Protein AF-A0A660NY80-F1 (afdb_monomer_lite)

Foldseek 3Di:
DVVVVQKDADDPQNLPADEADDPVPDDPAAPVRTWHFPDWDADPVGKIKTWIWGWDQDPPRDIKIWTKIWIDHPNGTDHMYTQFIADDDQWTKTWDWDDDPFKIKIKIKTWGQFDADPVRDTPGGDPDIDIDIDMWMFTQDPRYTHTDDDPD

pLDDT: mean 89.2, std 11.29, range [37.94, 98.38]

Structure (mmCIF, N/CA/C/O backbone):
data_AF-A0A660NY80-F1
#
_entry.id   AF-A0A660NY80-F1
#
loop_
_atom_site.group_PDB
_atom_site.id
_atom_site.type_symbol
_atom_site.label_atom_id
_atom_site.label_alt_id
_atom_site.label_comp_id
_atom_site.label_asym_id
_atom_site.label_entity_id
_atom_site.label_seq_id
_atom_site.pdbx_PDB_ins_code
_atom_site.Cartn_x
_atom_site.Cartn_y
_atom_site.Cartn_z
_atom_site.occupancy
_atom_site.B_iso_or_equiv
_atom_site.auth_seq_id
_atom_site.auth_comp_id
_atom_site.auth_asym_id
_atom_site.auth_atom_id
_atom_site.pdbx_PDB_model_num
ATOM 1 N N . PRO A 1 1 ? -16.414 11.887 -14.543 1.00 55.12 1 PRO A N 1
ATOM 2 C CA . PRO A 1 1 ? -17.585 12.768 -14.276 1.00 55.12 1 PRO A CA 1
ATOM 3 C C . PRO A 1 1 ? -18.590 12.209 -13.243 1.00 55.12 1 PRO A C 1
ATOM 5 O O . PRO A 1 1 ? -19.104 12.996 -12.458 1.00 55.12 1 PRO A O 1
ATOM 8 N N . GLU A 1 2 ? -18.817 10.887 -13.160 1.00 47.09 2 GLU A N 1
ATOM 9 C CA . GLU A 1 2 ? -19.601 10.275 -12.058 1.00 47.09 2 GLU A CA 1
ATOM 10 C C . GLU A 1 2 ? -18.753 9.728 -1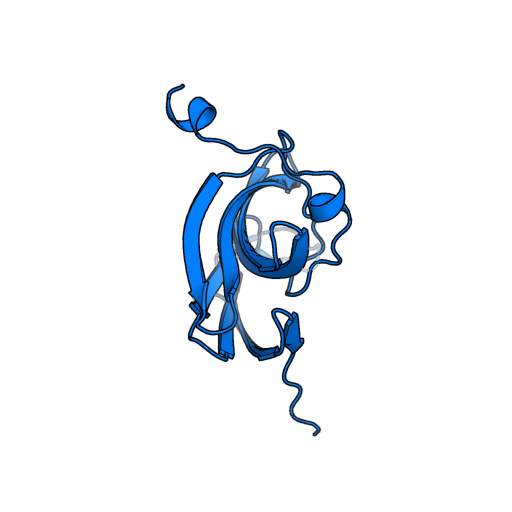0.899 1.00 47.09 2 GLU A C 1
ATOM 12 O O . GLU A 1 2 ? -19.128 9.885 -9.740 1.00 47.09 2 GLU A O 1
ATOM 17 N N . LEU A 1 3 ? -17.574 9.161 -11.182 1.00 51.28 3 LEU A N 1
ATOM 18 C CA . LEU A 1 3 ? -16.678 8.626 -10.146 1.00 51.28 3 LEU A CA 1
ATOM 19 C C . LEU A 1 3 ? -16.189 9.718 -9.176 1.00 51.28 3 LEU A C 1
ATOM 21 O O . LEU A 1 3 ? -16.231 9.509 -7.969 1.00 51.28 3 LEU A O 1
ATOM 25 N N . ARG A 1 4 ? -15.883 10.932 -9.662 1.00 52.28 4 ARG A N 1
ATOM 26 C CA . ARG A 1 4 ? -15.502 12.082 -8.812 1.00 52.28 4 ARG A CA 1
ATOM 27 C C . ARG A 1 4 ? -16.521 12.419 -7.711 1.00 52.28 4 ARG A C 1
ATOM 29 O O . ARG A 1 4 ? -16.142 13.029 -6.725 1.00 52.28 4 ARG A O 1
ATOM 36 N N . LYS A 1 5 ? -17.796 12.027 -7.842 1.00 57.44 5 LYS A N 1
ATOM 37 C CA . LYS A 1 5 ? -18.818 12.246 -6.798 1.00 57.44 5 LYS A CA 1
ATOM 38 C C . LYS A 1 5 ? -18.740 11.236 -5.642 1.00 57.44 5 LYS A C 1
ATOM 40 O O . LYS A 1 5 ? -19.465 11.384 -4.667 1.00 57.44 5 LYS A O 1
ATOM 45 N N . ARG A 1 6 ? -17.906 10.197 -5.759 1.00 76.75 6 ARG A N 1
ATOM 46 C CA . ARG A 1 6 ? -17.720 9.127 -4.762 1.00 76.75 6 ARG A CA 1
ATOM 47 C C . ARG A 1 6 ? -16.351 9.173 -4.079 1.00 76.75 6 ARG A C 1
ATOM 49 O O . ARG A 1 6 ? -16.025 8.256 -3.326 1.00 76.75 6 ARG A O 1
ATOM 56 N N . THR A 1 7 ? -15.548 10.198 -4.353 1.00 87.81 7 THR A N 1
ATOM 57 C CA . THR A 1 7 ? -14.254 10.367 -3.697 1.00 87.81 7 THR A CA 1
ATOM 58 C C . THR A 1 7 ? -14.427 10.950 -2.301 1.00 87.81 7 THR A C 1
ATOM 60 O O . THR A 1 7 ? -15.360 11.700 -2.018 1.00 87.81 7 THR A O 1
ATOM 63 N N . VAL A 1 8 ? -13.514 10.587 -1.409 1.00 93.81 8 VAL A N 1
ATOM 64 C CA . VAL A 1 8 ? -13.459 11.068 -0.031 1.00 93.81 8 VAL A CA 1
ATOM 65 C C . VAL A 1 8 ? -12.173 11.877 0.125 1.00 93.81 8 VAL A C 1
ATOM 67 O O . VAL A 1 8 ? -11.113 11.388 -0.270 1.00 93.81 8 VAL A O 1
ATOM 70 N N . PRO A 1 9 ? -12.219 13.103 0.672 1.00 95.38 9 PRO A N 1
ATOM 71 C CA . PRO A 1 9 ? -11.003 13.858 0.934 1.00 95.38 9 PRO A CA 1
ATOM 72 C C . PRO A 1 9 ? -10.191 13.183 2.042 1.00 95.38 9 PRO A C 1
ATOM 74 O O . PRO A 1 9 ? -10.741 12.780 3.069 1.00 95.38 9 PRO A O 1
ATOM 77 N N . PHE A 1 10 ? -8.869 13.124 1.882 1.00 96.31 10 PHE A N 1
ATOM 78 C CA . PHE A 1 10 ? -7.989 12.738 2.983 1.00 96.31 10 PHE A CA 1
ATOM 79 C C . PHE A 1 10 ? -8.095 13.757 4.118 1.00 96.31 10 PHE A C 1
ATOM 81 O O . PHE A 1 10 ? -7.789 14.938 3.922 1.00 96.31 10 PHE A O 1
ATOM 88 N N . SER A 1 11 ? -8.456 13.292 5.311 1.00 95.81 11 SER A N 1
ATOM 89 C CA . SER A 1 11 ? -8.404 14.088 6.537 1.00 95.81 11 SER A CA 1
ATOM 90 C C . SER A 1 11 ? -6.960 14.423 6.925 1.00 95.81 11 SER A C 1
ATOM 92 O O . SER A 1 11 ? -6.021 13.716 6.555 1.00 95.81 11 SER A O 1
ATOM 94 N N . LEU A 1 12 ? -6.768 15.470 7.735 1.00 94.69 12 LEU A N 1
ATOM 95 C CA . LEU A 1 12 ? -5.437 15.839 8.238 1.00 94.69 12 LEU A CA 1
ATOM 96 C C . LEU A 1 12 ? -4.755 14.673 8.968 1.00 94.69 12 LEU A C 1
ATOM 98 O O . LEU A 1 12 ? -3.579 14.419 8.743 1.00 94.69 12 LEU A O 1
ATOM 102 N N . LYS A 1 13 ? -5.508 13.914 9.776 1.00 96.06 13 LYS A N 1
ATOM 103 C CA . LYS A 1 13 ? -4.973 12.758 10.510 1.00 96.06 13 LYS A CA 1
ATOM 104 C C . LYS A 1 13 ? -4.510 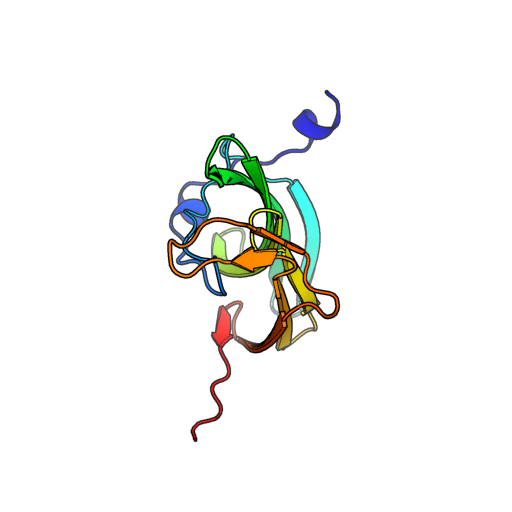11.640 9.579 1.00 96.06 13 LYS A C 1
ATOM 106 O O . LYS A 1 13 ? -3.467 11.058 9.836 1.00 96.06 13 LYS A O 1
ATOM 111 N N . GLU A 1 14 ? -5.250 11.357 8.505 1.00 96.56 14 GLU A N 1
ATOM 112 C CA . GLU A 1 14 ? -4.835 10.354 7.514 1.00 96.56 14 GLU A CA 1
ATOM 113 C C . GLU A 1 14 ? -3.566 10.786 6.773 1.00 96.56 14 GLU A C 1
ATOM 115 O O . GLU A 1 14 ? -2.677 9.964 6.580 1.00 96.56 14 GLU A O 1
ATOM 120 N N . ARG A 1 15 ? -3.439 12.075 6.420 1.00 93.25 15 ARG A N 1
ATOM 121 C CA . ARG A 1 15 ? -2.229 12.615 5.767 1.00 93.25 15 ARG A CA 1
ATOM 122 C C . ARG A 1 15 ? -0.998 12.594 6.673 1.00 93.25 15 ARG A C 1
ATOM 124 O O . ARG A 1 15 ? 0.119 12.579 6.172 1.00 93.25 15 ARG A O 1
ATOM 131 N N . SER A 1 16 ? -1.198 12.632 7.989 1.00 92.62 16 SER A N 1
ATOM 132 C CA . SER A 1 16 ? -0.121 12.590 8.982 1.00 92.62 16 SER A CA 1
ATOM 133 C C . SER A 1 16 ? 0.280 11.172 9.400 1.00 92.62 16 SER A C 1
ATOM 135 O O . SER A 1 16 ? 1.228 11.032 10.174 1.00 92.62 16 SER A O 1
ATOM 137 N N . LEU A 1 17 ? -0.415 10.124 8.939 1.00 93.19 17 LEU A N 1
ATOM 138 C CA . LEU A 1 17 ? -0.023 8.752 9.257 1.00 93.19 17 LEU A CA 1
ATOM 139 C C . LEU A 1 17 ? 1.302 8.393 8.565 1.00 93.19 17 LEU A C 1
ATOM 141 O O . LEU A 1 17 ? 1.444 8.627 7.363 1.00 93.19 17 LEU A O 1
ATOM 145 N N . PRO A 1 18 ? 2.259 7.771 9.278 1.00 92.56 18 PRO A N 1
ATOM 146 C CA . PRO A 1 18 ? 3.444 7.223 8.639 1.00 92.56 18 PRO A CA 1
ATOM 147 C C . PRO A 1 18 ? 3.036 6.049 7.745 1.00 92.56 18 PRO A C 1
ATOM 149 O O . PRO A 1 18 ? 2.474 5.060 8.218 1.00 92.56 18 PRO A O 1
ATOM 152 N N . LEU A 1 19 ? 3.330 6.154 6.451 1.00 94.06 19 LEU A N 1
ATOM 153 C CA . LEU A 1 19 ? 3.023 5.097 5.496 1.00 94.06 19 LEU A CA 1
ATOM 154 C C . LEU A 1 19 ? 4.033 3.959 5.591 1.00 94.06 19 LEU A C 1
ATOM 156 O O . LEU A 1 19 ? 5.246 4.166 5.560 1.00 94.06 19 LEU A O 1
ATOM 160 N N . LYS A 1 20 ? 3.512 2.737 5.685 1.00 95.88 20 LYS A N 1
ATOM 161 C CA . LYS A 1 20 ? 4.291 1.499 5.629 1.00 95.88 20 LYS A CA 1
ATOM 162 C C . LYS A 1 20 ? 4.189 0.874 4.245 1.00 95.88 20 LYS A C 1
ATOM 164 O O . LYS A 1 20 ? 3.255 1.143 3.496 1.00 95.88 20 LYS A O 1
ATOM 169 N N . GLY A 1 21 ? 5.104 -0.045 3.954 1.00 92.56 21 GLY A N 1
ATOM 170 C CA . GLY A 1 21 ? 5.184 -0.703 2.649 1.00 92.56 21 GLY A CA 1
ATOM 171 C C . GLY A 1 21 ? 6.277 -0.083 1.788 1.00 92.56 21 GLY A C 1
ATOM 172 O O . GLY A 1 21 ? 7.012 0.787 2.247 1.00 92.56 21 GLY A O 1
ATOM 173 N N . ASN A 1 22 ? 6.417 -0.578 0.562 1.00 89.88 22 ASN A N 1
ATOM 174 C CA . ASN A 1 22 ? 7.338 0.002 -0.408 1.00 89.88 22 ASN A CA 1
ATOM 175 C C . ASN A 1 22 ? 6.584 1.058 -1.237 1.00 89.88 22 ASN A C 1
ATOM 177 O O . ASN A 1 22 ? 5.524 0.772 -1.801 1.00 89.88 22 ASN A O 1
ATOM 181 N N . THR A 1 23 ? 7.127 2.271 -1.267 1.00 88.81 23 THR A N 1
ATOM 182 C CA . THR A 1 23 ? 6.581 3.441 -1.966 1.00 88.81 23 THR A CA 1
ATOM 183 C C . THR A 1 23 ? 7.355 3.771 -3.247 1.00 88.81 23 THR A C 1
ATOM 185 O O . THR A 1 23 ? 7.119 4.821 -3.829 1.00 88.81 23 THR A O 1
ATOM 188 N N . CYS A 1 24 ? 8.319 2.929 -3.640 1.00 83.38 24 CYS A N 1
ATOM 189 C CA . CYS A 1 24 ? 9.278 3.131 -4.734 1.00 83.38 24 CYS A CA 1
ATOM 190 C C . CYS A 1 24 ? 9.864 4.555 -4.762 1.00 83.38 24 CYS A C 1
ATOM 192 O O . CYS A 1 24 ? 10.001 5.151 -5.820 1.00 83.38 24 CYS A O 1
ATOM 194 N N . SER A 1 25 ? 10.150 5.118 -3.582 1.00 84.75 25 SER A N 1
ATOM 195 C CA . SER A 1 25 ? 10.665 6.486 -3.393 1.00 84.75 25 SER A CA 1
ATOM 196 C C . SER A 1 25 ? 9.734 7.636 -3.815 1.00 84.75 25 SER A C 1
ATOM 198 O O . SER A 1 25 ? 10.121 8.795 -3.691 1.00 84.75 25 SER A O 1
ATOM 200 N N . TYR A 1 26 ? 8.489 7.364 -4.213 1.00 86.88 26 TYR A N 1
ATOM 201 C CA . TYR A 1 26 ? 7.519 8.404 -4.555 1.00 86.88 26 TYR A CA 1
ATOM 202 C C . TYR A 1 26 ? 6.906 9.063 -3.314 1.00 86.88 26 TYR A C 1
ATOM 204 O O . TYR A 1 26 ? 6.669 8.433 -2.274 1.00 86.88 26 TYR A O 1
ATOM 212 N N . ALA A 1 27 ?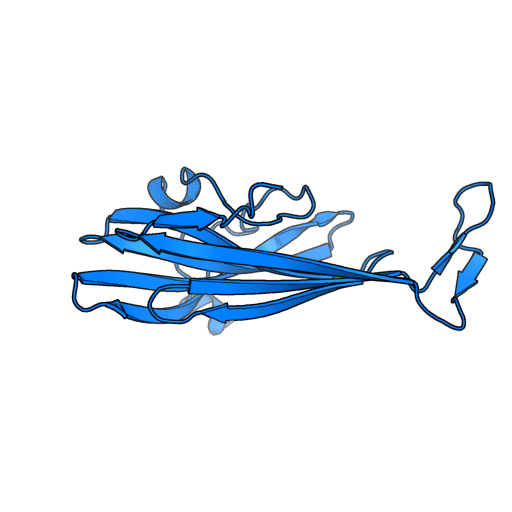 6.567 10.347 -3.447 1.00 86.44 27 ALA A N 1
ATOM 213 C CA . ALA A 1 27 ? 5.738 11.041 -2.475 1.00 86.44 27 ALA A CA 1
ATOM 214 C C . ALA A 1 27 ? 4.296 10.523 -2.593 1.00 86.44 27 ALA A C 1
ATOM 216 O O . ALA A 1 27 ? 3.599 10.815 -3.558 1.00 86.44 27 ALA A O 1
ATOM 217 N N . MET A 1 28 ? 3.833 9.770 -1.594 1.00 90.06 28 MET A N 1
ATOM 218 C CA . MET A 1 28 ? 2.484 9.182 -1.537 1.00 90.06 28 MET A CA 1
ATOM 219 C C . MET A 1 28 ? 1.397 10.235 -1.244 1.00 90.06 28 MET A C 1
ATOM 221 O O . MET A 1 28 ? 0.652 10.151 -0.267 1.00 90.06 28 MET A O 1
ATOM 225 N N . LYS A 1 29 ? 1.350 11.291 -2.056 1.00 90.94 29 LYS A N 1
ATOM 226 C CA . LYS A 1 29 ? 0.396 12.394 -1.956 1.00 90.94 29 LYS A CA 1
ATOM 227 C C . LYS A 1 29 ? -0.581 12.285 -3.112 1.00 90.94 29 LYS A C 1
ATOM 229 O O . LYS A 1 29 ? -0.175 12.350 -4.267 1.00 90.94 29 LYS A O 1
ATOM 234 N N . SER A 1 30 ? -1.863 12.138 -2.785 1.00 92.19 30 SER A N 1
ATOM 235 C CA . SER A 1 30 ? -2.915 12.137 -3.799 1.00 92.19 30 SER A CA 1
ATOM 236 C C . SER A 1 30 ? -2.906 13.440 -4.602 1.00 92.19 30 SER A C 1
ATOM 238 O O . SER A 1 30 ? -2.850 14.517 -4.001 1.00 92.19 30 SER A O 1
ATOM 240 N N . VAL A 1 31 ? -2.991 13.329 -5.933 1.00 90.75 31 VAL A N 1
ATOM 241 C CA . VAL A 1 31 ? -2.973 14.458 -6.885 1.00 90.75 31 VAL A CA 1
ATOM 242 C C . VAL A 1 31 ? -4.048 15.494 -6.555 1.00 90.75 31 VAL A C 1
ATOM 244 O O . VAL A 1 31 ? -3.780 16.692 -6.561 1.00 90.75 31 VAL A O 1
ATOM 247 N N . ASP A 1 32 ? -5.257 15.045 -6.218 1.00 90.25 32 ASP A N 1
ATOM 248 C CA . ASP A 1 32 ? -6.387 15.918 -5.885 1.00 90.25 32 ASP A CA 1
ATOM 249 C C . ASP A 1 32 ? -6.695 15.956 -4.378 1.00 90.25 32 ASP A C 1
ATOM 251 O O . ASP A 1 32 ? -7.664 16.583 -3.947 1.00 90.25 32 ASP A O 1
ATOM 255 N N . GLY A 1 33 ? -5.884 15.287 -3.554 1.00 93.38 33 GLY A N 1
ATOM 256 C CA . GLY A 1 33 ? -6.096 15.177 -2.112 1.00 93.38 33 GLY A CA 1
ATOM 257 C C . GLY A 1 33 ? -7.268 14.275 -1.704 1.00 93.38 33 GLY A C 1
ATOM 258 O O . GLY A 1 33 ? -7.649 14.292 -0.527 1.00 93.38 33 GLY A O 1
ATOM 259 N N . HIS A 1 34 ? -7.825 13.490 -2.630 1.00 94.62 34 HIS A N 1
ATOM 260 C CA . HIS A 1 34 ? -8.919 12.556 -2.384 1.00 94.62 34 HIS A CA 1
ATOM 261 C C . HIS A 1 34 ? -8.514 11.098 -2.646 1.00 94.62 34 HIS A C 1
ATOM 263 O O . HIS A 1 34 ? -7.458 10.801 -3.205 1.00 94.62 34 HIS A O 1
ATOM 269 N N . TYR A 1 35 ? -9.367 10.173 -2.212 1.00 95.44 35 TYR A N 1
ATOM 270 C CA . TYR A 1 35 ? -9.270 8.744 -2.494 1.00 95.44 35 TYR A CA 1
ATOM 271 C C . TYR A 1 35 ? -10.645 8.134 -2.764 1.00 95.44 35 TYR A C 1
ATOM 273 O O . TYR A 1 35 ? -11.684 8.696 -2.416 1.00 95.44 35 TYR A O 1
ATOM 281 N N . TYR A 1 36 ? -10.648 6.940 -3.342 1.00 94.69 36 TYR A N 1
ATOM 282 C CA . TYR A 1 36 ? -11.818 6.084 -3.485 1.00 94.69 36 TYR A CA 1
ATOM 283 C C . TYR A 1 36 ? -11.769 4.961 -2.462 1.00 94.69 36 TYR A C 1
ATOM 285 O O . TYR A 1 36 ? -10.717 4.364 -2.243 1.00 94.69 36 TYR A O 1
ATOM 293 N N . ILE A 1 37 ? -12.912 4.639 -1.860 1.00 95.19 37 ILE A N 1
ATOM 294 C CA . ILE A 1 37 ? -13.043 3.443 -1.027 1.00 95.19 37 ILE A CA 1
ATOM 295 C C . ILE A 1 37 ? -13.426 2.276 -1.934 1.00 95.19 37 ILE A C 1
ATOM 297 O O . ILE A 1 37 ? -14.487 2.290 -2.551 1.00 95.19 37 ILE A O 1
ATOM 301 N N . VAL A 1 38 ? -12.564 1.266 -1.984 1.00 94.25 38 VAL A N 1
ATOM 302 C CA . VAL A 1 38 ? -12.785 0.023 -2.732 1.00 94.25 38 VAL A CA 1
ATOM 303 C C . VAL A 1 38 ? -13.571 -0.971 -1.881 1.00 94.25 38 VAL A C 1
ATOM 305 O O . VAL A 1 38 ? -14.519 -1.589 -2.353 1.00 94.25 38 VAL A O 1
ATOM 308 N N . ALA A 1 39 ? -13.192 -1.113 -0.610 1.00 94.06 39 ALA A N 1
ATOM 309 C CA . ALA A 1 39 ? -13.846 -2.022 0.321 1.00 94.06 39 ALA A CA 1
ATOM 310 C C . ALA A 1 39 ? -13.707 -1.536 1.765 1.00 94.06 39 ALA A C 1
ATOM 312 O O . ALA A 1 39 ? -12.738 -0.862 2.123 1.00 94.06 39 ALA A O 1
ATOM 313 N N . ILE A 1 40 ? -14.666 -1.923 2.605 1.00 95.75 40 ILE A N 1
ATOM 314 C CA . ILE A 1 40 ? -14.645 -1.684 4.049 1.00 95.75 40 ILE A CA 1
ATOM 315 C C . ILE A 1 40 ? -14.868 -3.013 4.754 1.00 95.75 40 ILE A C 1
ATOM 317 O O . ILE A 1 40 ? -15.747 -3.786 4.375 1.00 95.75 40 ILE A O 1
ATOM 321 N N . ARG A 1 41 ? -14.097 -3.261 5.810 1.00 94.75 41 ARG A N 1
ATOM 322 C CA . ARG A 1 41 ? -14.267 -4.423 6.676 1.00 94.75 41 ARG A CA 1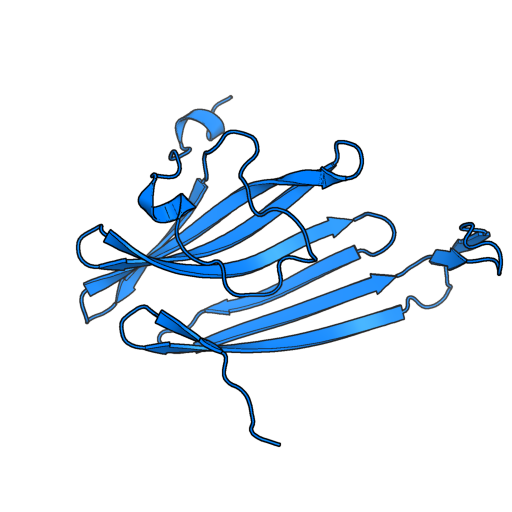
ATOM 323 C C . ARG A 1 41 ? -14.107 -4.028 8.132 1.00 94.75 41 ARG A C 1
ATOM 325 O O . ARG A 1 41 ? -13.209 -3.265 8.457 1.00 94.75 41 ARG A O 1
ATOM 332 N N . THR A 1 42 ? -14.924 -4.598 9.005 1.00 95.75 42 THR A N 1
ATOM 333 C CA . THR A 1 42 ? -14.801 -4.417 10.454 1.00 95.75 42 THR A CA 1
ATOM 334 C C . THR A 1 42 ? -14.483 -5.759 11.094 1.00 95.75 42 THR A C 1
ATOM 336 O O . THR A 1 42 ? -15.096 -6.768 10.738 1.00 95.75 42 THR A O 1
ATOM 339 N N . ASP A 1 43 ? -13.514 -5.793 12.005 1.00 93.25 43 ASP A N 1
ATOM 340 C CA . ASP A 1 43 ? -13.206 -7.000 12.769 1.00 93.25 43 ASP A CA 1
ATOM 341 C C . ASP A 1 43 ? -14.065 -7.121 14.041 1.00 93.25 43 ASP A C 1
ATOM 343 O O . ASP A 1 43 ? -14.819 -6.220 14.415 1.00 93.25 43 ASP A O 1
ATOM 347 N N . LYS A 1 44 ? -13.943 -8.257 14.736 1.00 92.94 44 LYS A N 1
ATOM 348 C CA . LYS A 1 44 ? -14.686 -8.525 15.980 1.00 92.94 44 LYS A CA 1
ATOM 349 C C . LYS A 1 44 ? -14.300 -7.589 17.129 1.00 92.94 44 LYS A C 1
ATOM 351 O O . LYS A 1 44 ? -15.074 -7.421 18.063 1.00 92.94 44 LYS A O 1
ATOM 356 N N . CYS A 1 45 ? -13.115 -6.990 17.060 1.00 93.31 45 CYS A N 1
ATOM 357 C CA . CYS A 1 45 ? -12.605 -6.050 18.046 1.00 93.31 45 CYS A CA 1
ATOM 358 C C . CYS A 1 45 ? -13.028 -4.607 17.729 1.00 93.31 45 CYS A C 1
ATOM 360 O O . CYS A 1 45 ? -12.670 -3.694 18.471 1.00 93.31 45 CYS A O 1
ATOM 362 N N . GLY A 1 46 ? -13.790 -4.373 16.655 1.00 95.62 46 GLY A N 1
ATOM 363 C CA . GLY A 1 46 ? -14.278 -3.062 16.236 1.00 95.62 46 GLY A CA 1
ATOM 364 C C . GLY A 1 46 ? -13.223 -2.183 15.558 1.00 95.62 46 GLY A C 1
ATOM 365 O O . GLY A 1 46 ? -13.389 -0.961 15.541 1.00 95.62 46 GLY A O 1
ATOM 366 N N . TYR A 1 47 ? -12.134 -2.763 15.048 1.00 97.75 47 TYR A N 1
ATOM 367 C CA . TYR A 1 47 ? -11.246 -2.077 14.112 1.00 97.75 47 TYR A CA 1
ATOM 368 C C . TYR A 1 47 ? -11.868 -2.094 12.721 1.00 97.75 47 TYR A C 1
ATOM 370 O O . TYR A 1 47 ? -12.377 -3.117 12.264 1.00 97.75 47 TYR A O 1
ATOM 378 N N . VAL A 1 48 ? -11.824 -0.949 12.048 1.00 97.88 48 VAL A N 1
ATOM 379 C CA . VAL A 1 48 ? -12.322 -0.782 10.682 1.00 97.88 48 VAL A CA 1
ATOM 380 C C . VAL A 1 48 ? -11.130 -0.693 9.747 1.00 97.88 48 VAL A C 1
ATOM 382 O O . VAL A 1 48 ? -10.216 0.088 9.982 1.00 97.88 48 VAL A O 1
ATOM 385 N N . TYR A 1 49 ? -11.165 -1.455 8.668 1.00 97.75 49 TYR A N 1
ATOM 386 C CA . TYR A 1 49 ? -10.166 -1.482 7.616 1.00 97.75 49 TYR A CA 1
ATOM 387 C C . TYR A 1 49 ? -10.802 -0.979 6.330 1.00 97.75 49 TYR A C 1
ATOM 389 O O . TYR A 1 49 ? -11.853 -1.475 5.919 1.00 97.75 49 TYR A O 1
ATOM 397 N N . LYS A 1 50 ? -10.175 0.010 5.698 1.00 97.50 50 LYS A N 1
ATOM 398 C CA . LYS A 1 50 ? -10.594 0.535 4.400 1.00 97.50 50 LYS A CA 1
ATOM 399 C C . LYS A 1 50 ? -9.509 0.242 3.382 1.00 97.50 50 LYS A C 1
ATOM 401 O O . LYS A 1 50 ? -8.378 0.699 3.546 1.00 97.50 50 LYS A O 1
ATOM 406 N N . LEU A 1 51 ? -9.870 -0.499 2.343 1.00 97.25 51 LEU A N 1
ATOM 407 C CA . LEU A 1 51 ? -9.067 -0.597 1.136 1.00 97.25 51 LEU A CA 1
ATOM 408 C C . LEU A 1 51 ? -9.388 0.627 0.287 1.00 97.25 51 LEU A C 1
ATOM 410 O O . LEU A 1 51 ? -10.547 0.826 -0.089 1.00 97.25 51 LEU A O 1
ATOM 414 N N . ILE A 1 52 ? -8.384 1.454 0.035 1.00 96.56 52 ILE A N 1
ATOM 415 C CA . ILE A 1 52 ? -8.534 2.698 -0.706 1.00 96.56 52 ILE A CA 1
ATOM 416 C C . ILE A 1 52 ? -7.615 2.720 -1.915 1.00 96.56 52 ILE A C 1
ATOM 418 O O . ILE A 1 52 ? -6.567 2.073 -1.926 1.00 96.56 52 ILE A O 1
ATOM 422 N N . THR A 1 53 ? -8.003 3.500 -2.915 1.00 95.56 53 THR A N 1
ATOM 423 C CA . THR A 1 53 ? -7.163 3.772 -4.075 1.00 95.56 53 THR A CA 1
ATOM 424 C C . THR A 1 53 ? -7.177 5.248 -4.439 1.00 95.56 53 THR A C 1
ATOM 426 O O . THR A 1 53 ? -8.177 5.938 -4.228 1.00 95.56 53 THR A O 1
ATOM 429 N N . TYR A 1 54 ? -6.045 5.746 -4.917 1.00 94.31 54 TYR A N 1
ATOM 430 C CA . TYR A 1 54 ? -5.852 7.133 -5.318 1.00 94.31 54 TYR A CA 1
ATOM 431 C C . TYR A 1 54 ? -4.668 7.234 -6.280 1.00 94.31 54 TYR A C 1
ATOM 433 O O . TYR A 1 54 ? -3.795 6.366 -6.283 1.00 94.31 54 TYR A O 1
ATOM 441 N N . ASN A 1 55 ? -4.639 8.302 -7.073 1.00 92.06 55 ASN A N 1
ATOM 442 C CA . ASN A 1 55 ? -3.526 8.585 -7.972 1.00 92.06 55 ASN A CA 1
ATOM 443 C C . ASN A 1 55 ? -2.523 9.492 -7.273 1.00 92.06 55 ASN A C 1
ATOM 445 O O . ASN A 1 55 ? -2.916 10.428 -6.573 1.00 92.06 55 ASN A O 1
ATOM 449 N N . ILE A 1 56 ? -1.240 9.235 -7.490 1.00 92.00 56 ILE A N 1
ATOM 450 C CA . ILE A 1 56 ? -0.150 10.134 -7.110 1.00 92.00 56 ILE A CA 1
ATOM 451 C C . ILE A 1 56 ? 0.506 10.696 -8.366 1.00 92.00 56 ILE A C 1
ATOM 453 O O . ILE A 1 56 ? 0.475 10.059 -9.421 1.00 92.00 56 ILE A O 1
ATOM 457 N N . ALA A 1 57 ? 1.119 11.870 -8.235 1.00 87.00 57 ALA A N 1
ATOM 458 C CA . ALA A 1 57 ? 1.972 12.405 -9.283 1.00 87.00 57 ALA A CA 1
ATOM 459 C C . ALA A 1 57 ? 3.263 11.578 -9.346 1.00 87.00 57 ALA A C 1
ATOM 461 O O . ALA A 1 57 ? 3.973 11.446 -8.344 1.00 87.00 57 ALA A O 1
ATOM 462 N N . GLY A 1 58 ? 3.522 10.999 -10.510 1.00 75.31 58 GLY A N 1
ATOM 463 C CA . GLY A 1 58 ? 4.771 10.348 -10.866 1.00 75.31 58 GLY A CA 1
ATOM 464 C C . GLY A 1 58 ? 5.763 11.321 -11.506 1.00 75.31 58 GLY A C 1
ATOM 465 O O . GLY A 1 58 ? 5.555 12.536 -11.517 1.00 75.31 58 GLY A O 1
ATOM 466 N N . GLU A 1 59 ? 6.857 10.783 -12.041 1.00 69.38 59 GLU A N 1
ATOM 467 C CA . GLU A 1 59 ? 7.809 11.562 -12.837 1.00 69.38 59 GLU A CA 1
ATOM 468 C C . GLU A 1 59 ? 7.252 11.808 -14.255 1.00 69.38 59 GLU A C 1
ATOM 470 O O . GLU A 1 59 ? 6.477 11.005 -14.782 1.00 69.38 59 GLU A O 1
ATOM 475 N N . ASN A 1 60 ? 7.623 12.941 -14.866 1.00 66.25 60 ASN A N 1
ATOM 476 C CA . ASN A 1 60 ? 7.212 13.372 -16.215 1.00 66.25 60 ASN A CA 1
ATOM 477 C C . ASN A 1 60 ? 5.697 13.266 -16.492 1.00 66.25 60 ASN A C 1
ATOM 479 O O . ASN A 1 60 ? 5.282 12.667 -17.483 1.00 66.25 60 ASN A O 1
ATOM 483 N N . ASP A 1 61 ? 4.875 13.829 -15.602 1.00 65.81 61 ASP A N 1
ATOM 484 C CA . ASP A 1 61 ? 3.407 13.900 -15.727 1.00 65.81 61 ASP A CA 1
ATOM 485 C C . ASP A 1 61 ? 2.680 12.545 -15.822 1.00 65.81 61 ASP A C 1
ATOM 487 O O . ASP A 1 61 ? 1.502 12.482 -16.184 1.00 65.81 61 ASP A O 1
ATOM 491 N N . THR A 1 62 ? 3.337 11.441 -15.458 1.00 74.44 62 THR A N 1
ATOM 492 C CA . THR A 1 62 ? 2.649 10.152 -15.315 1.00 74.44 62 THR A CA 1
ATOM 493 C C . THR A 1 62 ? 1.933 10.069 -13.974 1.00 74.44 62 THR A C 1
ATOM 495 O O . THR A 1 62 ? 2.461 10.479 -12.947 1.00 74.44 62 THR A O 1
ATOM 498 N N . GLU A 1 63 ? 0.716 9.528 -13.948 1.00 82.62 63 GLU A N 1
ATOM 499 C CA . GLU A 1 63 ? 0.022 9.215 -12.697 1.00 82.62 63 GLU A CA 1
ATOM 500 C C . GLU A 1 63 ? 0.244 7.743 -12.340 1.00 82.62 63 GLU A C 1
ATOM 502 O O . GLU A 1 63 ? 0.065 6.860 -13.181 1.00 82.62 63 GLU A O 1
ATOM 507 N N . ALA A 1 64 ? 0.590 7.467 -11.082 1.00 88.12 64 ALA A N 1
ATOM 508 C CA . ALA A 1 64 ? 0.655 6.103 -10.566 1.00 88.12 64 ALA A CA 1
ATOM 509 C C . ALA A 1 64 ? -0.573 5.811 -9.697 1.00 88.12 64 ALA A C 1
ATOM 511 O O . ALA A 1 64 ? -0.909 6.581 -8.790 1.00 88.12 64 ALA A O 1
ATOM 512 N N . LEU A 1 65 ? -1.233 4.680 -9.957 1.00 91.06 65 LEU A N 1
ATOM 513 C CA . LEU A 1 65 ? -2.354 4.216 -9.143 1.00 91.06 65 LEU A CA 1
ATOM 514 C C . LEU A 1 65 ? -1.812 3.516 -7.896 1.00 91.06 65 LEU A C 1
ATOM 516 O O . LEU A 1 65 ? -1.094 2.516 -7.993 1.00 91.06 65 LEU A O 1
ATOM 520 N N . VAL A 1 66 ? -2.195 4.016 -6.726 1.00 94.31 66 VAL A N 1
ATOM 521 C CA . VAL A 1 66 ? -1.836 3.437 -5.430 1.00 94.31 66 VAL A CA 1
ATOM 522 C C . VAL A 1 66 ? -3.024 2.674 -4.864 1.00 94.31 66 VAL A C 1
ATOM 524 O O . VAL A 1 66 ? -4.158 3.161 -4.885 1.00 94.31 66 VAL A O 1
ATOM 527 N N . VAL A 1 67 ? -2.760 1.497 -4.296 1.00 96.12 67 VAL A N 1
ATOM 528 C CA . VAL A 1 67 ? -3.701 0.783 -3.429 1.00 96.12 67 VAL A CA 1
ATOM 529 C C . VAL A 1 67 ? -3.135 0.719 -2.017 1.00 96.12 67 VAL A C 1
ATOM 531 O O . VAL A 1 67 ? -2.017 0.253 -1.782 1.00 96.12 67 VAL A O 1
ATOM 534 N N . GLN A 1 68 ? -3.931 1.175 -1.056 1.00 97.25 68 GLN A N 1
ATOM 535 C CA . GLN A 1 68 ? -3.528 1.318 0.336 1.00 97.25 68 GLN A CA 1
ATOM 536 C C . GLN A 1 68 ? -4.594 0.749 1.270 1.00 97.25 68 GLN A C 1
ATOM 538 O O . GLN A 1 68 ? -5.794 0.904 1.050 1.00 97.25 68 GLN A O 1
ATOM 543 N N . LEU A 1 69 ? -4.149 0.103 2.342 1.00 98.00 69 LEU A N 1
ATOM 544 C CA . LEU A 1 69 ? -4.999 -0.364 3.424 1.00 98.00 69 LEU A CA 1
ATOM 545 C C . LEU A 1 69 ? -4.831 0.550 4.633 1.00 98.00 69 LEU A C 1
ATOM 547 O O . LEU A 1 69 ? -3.752 0.613 5.219 1.00 98.00 69 LEU A O 1
ATOM 551 N N . ASN A 1 70 ? -5.913 1.215 5.027 1.00 98.06 70 ASN A N 1
ATOM 552 C CA . ASN A 1 70 ? -5.959 2.019 6.244 1.00 98.06 70 ASN A CA 1
ATOM 553 C C . ASN A 1 70 ? -6.740 1.297 7.330 1.00 98.06 70 ASN A C 1
ATOM 555 O O . ASN A 1 70 ? -7.777 0.693 7.050 1.00 98.06 70 ASN A O 1
ATOM 559 N N . SER A 1 71 ? -6.291 1.417 8.574 1.00 98.06 71 SER A N 1
ATOM 560 C CA . SER A 1 71 ? -7.017 0.941 9.747 1.00 98.06 71 SER A CA 1
ATOM 561 C C . SER A 1 71 ? -7.488 2.099 10.624 1.00 98.06 71 SER A C 1
ATOM 563 O O . SER A 1 71 ? -6.869 3.162 10.684 1.00 98.06 71 SER A O 1
ATOM 565 N N . TYR A 1 72 ? -8.607 1.891 11.311 1.00 98.38 72 TYR A N 1
ATOM 566 C CA . TYR A 1 72 ? -9.270 2.890 12.138 1.00 98.38 72 TYR A CA 1
ATOM 567 C C . TYR A 1 72 ? -9.872 2.241 13.384 1.00 98.38 72 TYR A C 1
ATOM 569 O O . TYR A 1 72 ? -10.273 1.076 13.365 1.00 98.38 72 TYR A O 1
ATOM 577 N N . LYS A 1 73 ? -10.019 3.021 14.456 1.00 97.81 73 LYS A N 1
ATOM 578 C CA . LYS A 1 73 ? -10.786 2.650 15.653 1.00 97.81 73 LYS A CA 1
ATOM 579 C C . LYS A 1 73 ? -11.625 3.840 16.083 1.00 97.81 73 LYS A C 1
ATOM 581 O O . LYS A 1 73 ? -11.106 4.945 16.207 1.00 97.81 73 LYS A O 1
ATOM 586 N N . HIS A 1 74 ? -12.930 3.626 16.250 1.00 96.00 74 HIS A N 1
ATOM 587 C CA . HIS A 1 74 ? -13.891 4.698 16.551 1.00 96.00 74 HIS A CA 1
ATOM 588 C C . HIS A 1 74 ? -13.776 5.897 15.581 1.00 96.00 74 HIS A C 1
ATOM 590 O O . HIS A 1 74 ? -13.829 7.052 15.988 1.00 96.00 74 HIS A O 1
ATOM 596 N N . GLY A 1 75 ? -13.542 5.620 14.291 1.00 94.69 75 GLY A N 1
ATOM 597 C CA . GLY A 1 75 ? -13.375 6.641 13.248 1.00 94.69 75 GLY A CA 1
ATOM 598 C C . GLY A 1 75 ? -12.009 7.340 13.213 1.00 94.69 75 GLY A C 1
ATOM 599 O O . GLY A 1 75 ? -11.761 8.124 12.302 1.00 94.69 75 GLY A O 1
ATOM 600 N N . ILE A 1 76 ? -11.102 7.047 14.148 1.00 96.81 76 ILE A N 1
ATOM 601 C CA . ILE A 1 76 ? -9.761 7.638 14.202 1.00 96.81 76 ILE A CA 1
ATOM 602 C C . ILE A 1 76 ? -8.781 6.743 13.425 1.00 96.81 76 ILE A C 1
ATOM 604 O O . ILE A 1 76 ? -8.725 5.550 13.731 1.00 96.81 76 ILE A O 1
ATOM 608 N N . PRO A 1 77 ? -8.012 7.276 12.453 1.00 97.81 77 PRO A N 1
ATOM 609 C CA . PRO A 1 77 ? -6.989 6.512 11.736 1.00 97.81 77 PRO A CA 1
ATOM 610 C C . PRO A 1 77 ? -5.896 6.006 12.688 1.00 97.81 77 PRO A C 1
ATOM 612 O O . PRO A 1 77 ? -5.437 6.760 13.545 1.00 97.81 77 PRO A O 1
ATOM 615 N N . ILE A 1 78 ? -5.481 4.747 12.538 1.00 97.56 78 ILE A N 1
ATOM 616 C CA . ILE A 1 78 ? -4.440 4.109 13.362 1.00 97.56 78 ILE A CA 1
ATOM 617 C C . ILE A 1 78 ? -3.166 3.863 12.561 1.00 97.56 78 ILE A C 1
ATOM 619 O O . ILE A 1 78 ? -2.076 4.143 13.054 1.00 97.56 78 ILE A O 1
ATOM 623 N N . ASP A 1 79 ? -3.292 3.278 11.372 1.00 98.06 79 ASP A N 1
ATOM 624 C CA . ASP A 1 79 ? -2.151 2.824 10.583 1.00 98.06 79 ASP A CA 1
ATOM 625 C C . ASP A 1 79 ? -2.500 2.771 9.095 1.00 98.06 79 ASP A C 1
ATOM 627 O O . ASP A 1 79 ? -3.676 2.695 8.723 1.00 98.06 79 ASP A O 1
ATOM 631 N N . ALA A 1 80 ? -1.473 2.791 8.250 1.00 97.88 80 ALA A N 1
ATOM 632 C CA . ALA A 1 80 ? -1.620 2.779 6.803 1.00 97.88 80 ALA A CA 1
ATOM 633 C C . ALA A 1 80 ? -0.510 1.956 6.133 1.00 97.88 80 ALA A C 1
ATOM 635 O O . ALA A 1 80 ? 0.675 2.104 6.440 1.00 97.88 80 ALA A O 1
ATOM 636 N N . LEU A 1 81 ? -0.899 1.083 5.203 1.00 97.88 81 LEU A N 1
ATOM 637 C CA . LEU A 1 81 ? -0.004 0.171 4.494 1.00 97.88 81 LEU A CA 1
ATOM 638 C C . LEU A 1 81 ? -0.248 0.239 2.985 1.00 97.88 81 LEU A C 1
ATOM 640 O O . LEU A 1 81 ? -1.335 -0.094 2.517 1.00 97.88 81 LEU A O 1
ATOM 644 N N . VAL A 1 82 ? 0.776 0.619 2.222 1.00 97.06 82 VAL A N 1
ATOM 645 C CA . VAL A 1 82 ? 0.765 0.555 0.756 1.00 97.06 82 VAL A CA 1
ATOM 646 C C . VAL A 1 82 ? 0.884 -0.903 0.322 1.00 97.06 82 VAL A C 1
ATOM 648 O O . VAL A 1 82 ? 1.891 -1.570 0.590 1.00 97.06 82 VAL A O 1
ATOM 651 N N . LEU A 1 83 ? -0.151 -1.391 -0.355 1.00 96.62 83 LEU A N 1
ATOM 652 C CA . LEU A 1 83 ? -0.211 -2.754 -0.872 1.00 96.62 83 LEU A CA 1
ATOM 653 C C . LEU A 1 83 ? 0.419 -2.827 -2.258 1.00 96.62 83 LEU A C 1
ATOM 655 O O . LEU A 1 83 ? 1.275 -3.673 -2.505 1.00 96.62 83 LEU A O 1
ATOM 659 N N . GLU A 1 84 ? 0.048 -1.887 -3.118 1.00 93.12 84 GLU A N 1
ATOM 660 C CA . GLU A 1 84 ? 0.385 -1.899 -4.533 1.00 93.12 84 GLU A CA 1
ATOM 661 C C . GLU A 1 84 ? 0.591 -0.476 -5.040 1.00 93.12 84 GLU A C 1
ATOM 663 O O . GLU A 1 84 ? -0.069 0.467 -4.595 1.00 93.12 84 GLU A O 1
ATOM 668 N N . MET A 1 85 ? 1.518 -0.351 -5.982 1.00 89.75 85 MET A N 1
ATOM 669 C CA . MET A 1 85 ? 1.680 0.828 -6.810 1.00 89.75 85 MET A CA 1
ATOM 670 C C . MET A 1 85 ? 1.989 0.347 -8.221 1.00 89.75 85 MET A C 1
ATOM 672 O O . MET A 1 85 ? 3.030 -0.273 -8.438 1.00 89.75 85 MET A O 1
ATOM 676 N N . ASN A 1 86 ? 1.059 0.589 -9.140 1.00 82.69 86 ASN A N 1
ATOM 677 C CA . ASN A 1 86 ? 1.176 0.152 -10.525 1.00 82.69 86 ASN A CA 1
ATOM 678 C C . ASN A 1 86 ? 1.569 1.329 -11.399 1.00 82.69 86 ASN A C 1
ATOM 680 O O . ASN A 1 86 ? 0.832 2.312 -11.488 1.00 82.69 86 ASN A O 1
ATOM 684 N N . PHE A 1 87 ? 2.714 1.202 -12.055 1.00 81.62 87 PHE A N 1
ATOM 685 C CA . PHE A 1 87 ? 3.176 2.148 -13.058 1.00 81.62 87 PHE A CA 1
ATOM 686 C C . PHE A 1 87 ? 4.190 1.471 -13.979 1.00 81.62 87 PHE A C 1
ATOM 688 O O . PHE A 1 87 ? 4.797 0.450 -13.637 1.00 81.62 87 PHE A O 1
ATOM 695 N N . ILE A 1 88 ? 4.331 2.038 -15.173 1.00 76.81 88 ILE A N 1
ATOM 696 C CA . ILE A 1 88 ? 5.293 1.606 -16.179 1.00 76.81 88 ILE A CA 1
ATOM 697 C C . ILE A 1 88 ? 6.099 2.837 -16.555 1.00 76.81 88 ILE A C 1
ATOM 699 O O . ILE A 1 88 ? 5.530 3.849 -16.959 1.00 76.81 88 ILE A O 1
ATOM 703 N N . PHE A 1 89 ? 7.409 2.730 -16.394 1.00 75.88 89 PHE A N 1
ATOM 704 C CA . PHE A 1 89 ? 8.366 3.702 -16.893 1.00 75.88 89 PHE A CA 1
ATOM 705 C C . PHE A 1 89 ? 9.427 2.920 -17.672 1.00 75.88 89 PHE A C 1
ATOM 707 O O . PHE A 1 89 ? 9.082 2.221 -18.621 1.00 75.88 89 PHE A O 1
ATOM 714 N N . GLU A 1 90 ? 10.676 2.928 -17.218 1.00 78.69 90 GLU A N 1
ATOM 715 C CA . GLU A 1 90 ? 11.705 1.995 -17.677 1.00 78.69 90 GLU A CA 1
ATOM 716 C C . GLU A 1 90 ? 11.545 0.595 -17.069 1.00 78.69 90 GLU A C 1
ATOM 718 O O . GLU A 1 90 ? 11.822 -0.423 -17.693 1.00 78.69 90 GLU A O 1
ATOM 723 N N . THR A 1 91 ? 11.070 0.532 -15.826 1.00 82.69 91 THR A N 1
ATOM 724 C CA . THR A 1 91 ? 10.767 -0.719 -15.131 1.00 82.69 91 THR A CA 1
ATOM 725 C C . THR A 1 91 ? 9.279 -0.752 -14.821 1.00 82.69 91 THR A C 1
ATOM 727 O O . THR A 1 91 ? 8.702 0.218 -14.322 1.00 82.69 91 THR A O 1
ATOM 730 N N . LYS A 1 92 ? 8.632 -1.869 -15.142 1.00 86.25 92 LYS A N 1
ATOM 731 C CA . LYS A 1 92 ? 7.241 -2.119 -14.783 1.00 86.25 92 LYS A CA 1
ATOM 732 C C . LYS A 1 92 ? 7.177 -2.584 -13.337 1.00 86.25 92 LYS A C 1
ATOM 734 O O . LYS A 1 92 ? 7.732 -3.627 -12.994 1.00 86.25 92 LYS A O 1
ATOM 739 N N . HIS A 1 93 ? 6.434 -1.850 -12.516 1.00 87.75 93 HIS A N 1
ATOM 740 C CA . HIS A 1 93 ? 6.160 -2.226 -11.134 1.00 87.75 93 HIS A CA 1
ATOM 741 C C . HIS A 1 93 ? 4.726 -2.729 -10.994 1.00 87.75 93 HIS A C 1
ATOM 743 O O . HIS A 1 93 ? 3.783 -2.113 -11.492 1.00 87.75 93 HIS A O 1
ATOM 749 N N . SER A 1 94 ? 4.566 -3.860 -10.307 1.00 89.06 94 SER A N 1
ATOM 750 C CA . SER A 1 94 ? 3.255 -4.391 -9.927 1.00 89.06 94 SER A CA 1
ATOM 751 C C . SER A 1 94 ? 3.317 -5.187 -8.630 1.00 89.06 94 SER A C 1
ATOM 753 O O . SER A 1 94 ? 4.401 -5.548 -8.158 1.00 89.06 94 SER A O 1
ATOM 755 N N . ALA A 1 95 ? 2.159 -5.460 -8.027 1.00 92.44 95 ALA A N 1
ATOM 756 C CA . ALA A 1 95 ? 2.091 -6.292 -6.835 1.00 92.44 95 ALA A CA 1
ATOM 757 C C . ALA A 1 95 ? 0.896 -7.245 -6.854 1.00 92.44 95 ALA A C 1
ATOM 759 O O . ALA A 1 95 ? -0.174 -6.934 -7.359 1.00 92.44 95 ALA A O 1
ATOM 760 N N . GLN A 1 96 ? 1.066 -8.398 -6.219 1.00 93.50 96 GLN A N 1
ATOM 761 C CA . GLN A 1 96 ? -0.032 -9.260 -5.805 1.00 93.50 96 GLN A CA 1
ATOM 762 C C . GLN A 1 96 ? -0.081 -9.279 -4.285 1.00 93.50 96 GLN A C 1
ATOM 764 O O . GLN A 1 96 ? 0.951 -9.374 -3.618 1.00 93.50 96 GLN A O 1
ATOM 769 N N . TYR A 1 97 ? -1.276 -9.184 -3.712 1.00 94.69 97 TYR A N 1
ATOM 770 C CA . TYR A 1 97 ? -1.420 -9.157 -2.265 1.00 94.69 97 TYR A CA 1
ATOM 771 C C . TYR A 1 97 ? -2.647 -9.918 -1.780 1.00 94.69 97 TYR A C 1
ATOM 773 O O . TYR A 1 97 ? -3.679 -9.999 -2.443 1.00 94.69 97 TYR A O 1
ATOM 781 N N . THR A 1 98 ? -2.538 -10.439 -0.562 1.00 94.69 98 THR A N 1
ATOM 782 C CA . THR A 1 98 ? -3.649 -11.045 0.175 1.00 94.69 98 THR A CA 1
ATOM 783 C C . THR A 1 98 ? -3.763 -10.384 1.537 1.00 94.69 98 THR A C 1
ATOM 785 O O . THR A 1 98 ? -2.770 -10.293 2.264 1.00 94.69 98 THR A O 1
ATOM 788 N N . VAL A 1 99 ? -4.974 -9.963 1.897 1.00 92.81 99 VAL A N 1
ATOM 789 C CA . VAL A 1 99 ? -5.305 -9.417 3.217 1.00 92.81 99 VAL A CA 1
ATOM 790 C C . VAL A 1 99 ? -6.250 -10.397 3.902 1.00 92.81 99 VAL A C 1
ATOM 792 O O . VAL A 1 99 ? -7.400 -10.539 3.485 1.00 92.81 99 VAL A O 1
ATOM 795 N N . ASP A 1 100 ? -5.769 -11.077 4.939 1.00 89.12 100 ASP A N 1
ATOM 796 C CA . ASP A 1 100 ? -6.601 -11.923 5.795 1.00 89.12 100 ASP A CA 1
ATOM 797 C C . ASP A 1 100 ? -6.924 -11.211 7.130 1.00 89.12 100 ASP A C 1
ATOM 799 O O . ASP A 1 100 ? -6.832 -9.986 7.236 1.00 89.12 100 ASP A O 1
ATOM 803 N N . ASN A 1 101 ? -7.405 -11.941 8.141 1.00 86.19 101 ASN A N 1
ATOM 804 C CA . ASN A 1 101 ? -7.798 -11.343 9.424 1.00 86.19 101 ASN A CA 1
ATOM 805 C C . ASN A 1 101 ? -6.611 -10.899 10.293 1.00 86.19 101 ASN A C 1
ATOM 807 O O . ASN A 1 101 ? -6.804 -10.098 11.203 1.00 86.19 101 ASN A O 1
ATOM 811 N N . SER A 1 102 ? -5.419 -11.455 10.086 1.00 91.12 102 SER A N 1
ATOM 812 C CA . SER A 1 102 ? -4.271 -11.282 10.983 1.00 91.12 102 SER A CA 1
ATOM 813 C C . SER A 1 102 ? -2.953 -11.039 10.255 1.00 91.12 102 SER A C 1
ATOM 815 O O . SER A 1 102 ? -1.959 -10.695 10.897 1.00 91.12 102 SER A O 1
ATOM 817 N N . VAL A 1 103 ? -2.918 -11.191 8.935 1.00 95.19 103 VAL A N 1
ATOM 818 C CA . VAL A 1 103 ? -1.729 -11.112 8.101 1.00 95.19 103 VAL A CA 1
ATOM 819 C C . VAL A 1 103 ? -2.057 -10.447 6.763 1.00 95.19 103 VAL A C 1
ATOM 821 O O . VAL A 1 103 ? -3.077 -10.698 6.122 1.00 95.19 103 VAL A O 1
ATOM 824 N N . VAL A 1 104 ? -1.132 -9.604 6.315 1.00 96.94 104 VAL A N 1
ATOM 825 C CA . VAL A 1 104 ? -1.068 -9.086 4.950 1.00 96.94 104 VAL A CA 1
ATOM 826 C C . VAL A 1 104 ? 0.193 -9.637 4.297 1.00 96.94 104 VAL A C 1
ATOM 828 O O . VAL A 1 104 ? 1.282 -9.515 4.862 1.00 96.94 104 VAL A O 1
ATOM 831 N N . LYS A 1 105 ? 0.061 -10.241 3.117 1.00 96.75 105 LYS A N 1
ATOM 832 C CA . LYS A 1 105 ? 1.189 -10.701 2.292 1.00 96.75 105 LYS A CA 1
ATOM 833 C C . LYS A 1 105 ? 1.198 -9.908 0.999 1.00 96.75 105 LYS A C 1
ATOM 835 O O . LYS A 1 105 ? 0.136 -9.708 0.417 1.00 96.75 105 LYS A O 1
ATOM 840 N N . ILE A 1 106 ? 2.375 -9.456 0.587 1.00 96.25 106 ILE A N 1
ATOM 841 C CA . ILE A 1 106 ? 2.576 -8.641 -0.610 1.00 96.25 106 ILE A CA 1
ATOM 842 C C . ILE A 1 106 ? 3.779 -9.206 -1.360 1.00 96.25 106 ILE A C 1
ATOM 844 O O . ILE A 1 106 ? 4.881 -9.222 -0.809 1.00 96.25 106 ILE A O 1
ATOM 848 N N . ASP A 1 107 ? 3.558 -9.624 -2.599 1.00 94.19 107 ASP A N 1
ATOM 849 C CA . ASP A 1 107 ? 4.580 -10.019 -3.562 1.00 94.19 107 ASP A CA 1
ATOM 850 C C . ASP A 1 107 ? 4.691 -8.933 -4.622 1.00 94.19 107 ASP A C 1
ATOM 852 O O . ASP A 1 107 ? 3.713 -8.614 -5.293 1.00 94.19 107 ASP A O 1
ATOM 856 N N . ARG A 1 108 ? 5.869 -8.326 -4.742 1.00 92.81 108 ARG A N 1
ATOM 857 C CA . ARG A 1 108 ? 6.136 -7.248 -5.695 1.00 92.81 108 ARG A CA 1
ATOM 858 C C . ARG A 1 108 ? 7.012 -7.746 -6.814 1.00 92.81 108 ARG A C 1
ATOM 860 O O . ARG A 1 108 ? 7.961 -8.479 -6.551 1.00 92.81 108 ARG A O 1
ATOM 867 N N . TYR A 1 109 ? 6.698 -7.282 -8.011 1.00 91.25 109 TYR A N 1
ATOM 868 C CA . TYR A 1 109 ? 7.372 -7.624 -9.247 1.00 91.25 109 TYR A CA 1
ATOM 869 C C . TYR A 1 109 ? 7.898 -6.341 -9.873 1.00 91.25 109 TYR A C 1
ATOM 871 O O . TYR A 1 109 ? 7.138 -5.389 -10.069 1.00 91.25 109 TYR A O 1
ATOM 879 N N . GLU A 1 110 ? 9.188 -6.338 -10.176 1.00 90.50 110 GLU A N 1
ATOM 880 C CA . GLU A 1 110 ? 9.864 -5.286 -10.927 1.00 90.50 110 GLU A CA 1
ATOM 881 C C . GLU A 1 110 ? 10.416 -5.944 -12.187 1.00 90.50 110 GLU A C 1
ATOM 883 O O . GLU A 1 110 ? 11.223 -6.869 -12.085 1.00 90.50 110 GLU A O 1
ATOM 888 N N . VAL A 1 111 ? 9.905 -5.539 -13.349 1.00 89.88 111 VAL A N 1
ATOM 889 C CA . VAL A 1 111 ? 10.245 -6.137 -14.645 1.00 89.88 111 VAL A CA 1
ATOM 890 C C . VAL A 1 111 ? 10.900 -5.076 -15.515 1.00 89.88 111 VAL A C 1
ATOM 892 O O . VAL A 1 111 ? 10.266 -4.066 -15.824 1.00 89.88 111 VAL A O 1
ATOM 895 N N . ASN A 1 112 ? 12.164 -5.286 -15.877 1.00 90.19 112 ASN A N 1
ATOM 896 C CA . ASN A 1 112 ? 12.906 -4.402 -16.770 1.00 90.19 112 ASN A CA 1
ATOM 897 C C . ASN A 1 112 ? 13.075 -5.075 -18.137 1.00 90.19 112 ASN A C 1
ATOM 899 O O . ASN A 1 112 ? 13.811 -6.058 -18.273 1.00 90.19 112 ASN A O 1
ATOM 903 N N . ASP A 1 113 ? 12.404 -4.504 -19.136 1.00 89.56 113 ASP A N 1
ATOM 904 C CA . ASP A 1 113 ? 12.366 -5.005 -20.510 1.00 89.56 113 ASP A CA 1
ATOM 905 C C . ASP A 1 113 ? 13.452 -4.379 -21.408 1.00 89.56 113 ASP A C 1
ATOM 907 O O . ASP A 1 113 ? 13.588 -4.776 -22.563 1.00 89.56 113 ASP A O 1
ATOM 911 N N . PHE A 1 114 ? 14.233 -3.409 -20.918 1.00 90.25 114 PHE A N 1
ATOM 912 C CA . PHE A 1 114 ? 15.143 -2.604 -21.738 1.00 90.25 114 PHE A CA 1
ATOM 913 C C . PHE A 1 114 ? 16.602 -3.065 -21.674 1.00 90.25 114 PHE A C 1
ATOM 915 O O . PHE A 1 114 ? 17.115 -3.481 -20.632 1.00 90.25 114 PHE A O 1
ATOM 922 N N . LEU A 1 115 ? 17.287 -2.956 -22.813 1.00 89.69 115 LEU A N 1
ATOM 923 C CA . LEU A 1 115 ? 18.742 -3.038 -22.929 1.00 89.69 115 LEU A CA 1
ATOM 924 C C . LEU A 1 115 ? 19.338 -1.635 -22.872 1.00 89.69 115 LEU A C 1
ATOM 926 O O . LEU A 1 115 ? 18.832 -0.724 -23.528 1.00 89.69 115 LEU A O 1
ATOM 930 N N . TYR A 1 116 ? 20.451 -1.498 -22.156 1.00 90.88 116 TYR A N 1
ATOM 931 C CA . TYR A 1 116 ? 21.147 -0.229 -21.976 1.00 90.88 116 TYR A CA 1
ATOM 932 C C . TYR A 1 116 ? 22.567 -0.302 -22.545 1.00 90.88 116 TYR A C 1
ATOM 934 O O . TYR A 1 116 ? 23.243 -1.323 -22.405 1.00 90.88 116 TYR A O 1
ATOM 942 N N . ALA A 1 117 ? 23.024 0.780 -23.174 1.00 90.94 117 ALA A N 1
ATOM 943 C CA . ALA A 1 117 ? 24.437 0.985 -23.486 1.00 90.94 117 ALA A CA 1
ATOM 944 C C . ALA A 1 117 ? 25.236 1.340 -22.221 1.00 90.94 117 ALA A C 1
ATOM 946 O O . ALA A 1 117 ? 24.666 1.706 -21.195 1.00 90.94 117 ALA A O 1
ATOM 947 N N . GLU A 1 118 ? 26.571 1.324 -22.305 1.00 89.94 118 GLU A N 1
ATOM 948 C CA . GLU A 1 118 ? 27.434 1.814 -21.215 1.00 89.94 118 GLU A CA 1
ATOM 949 C C . GLU A 1 118 ? 27.172 3.290 -20.863 1.00 89.94 118 GLU A C 1
ATOM 951 O O . GLU A 1 118 ? 27.396 3.695 -19.725 1.00 89.94 118 GLU A O 1
ATOM 956 N N . SER A 1 119 ? 26.657 4.086 -21.811 1.00 91.12 119 SER A N 1
ATOM 957 C CA . SER A 1 119 ? 26.230 5.474 -21.581 1.00 91.12 119 SER A CA 1
ATOM 958 C C . SER A 1 119 ? 24.973 5.600 -20.714 1.00 91.12 119 SER A C 1
ATOM 960 O O . SER A 1 119 ? 24.698 6.689 -20.215 1.00 91.12 119 SER A O 1
ATOM 962 N N . GLY A 1 120 ? 24.214 4.513 -20.531 1.00 85.81 120 GLY A N 1
ATOM 963 C CA . GLY A 1 120 ? 22.897 4.516 -19.894 1.00 85.81 120 GLY A CA 1
ATOM 964 C C . GLY A 1 120 ? 21.729 4.734 -20.861 1.00 85.81 120 GLY A C 1
ATOM 965 O O . GLY A 1 120 ? 20.585 4.754 -20.418 1.00 85.81 120 GLY A O 1
ATOM 966 N N . ASP A 1 121 ? 21.982 4.856 -22.168 1.00 89.44 121 ASP A N 1
ATOM 967 C CA . ASP A 1 121 ? 20.918 5.003 -23.166 1.00 89.44 121 ASP A CA 1
ATOM 968 C C . ASP A 1 121 ? 20.206 3.674 -23.434 1.00 89.44 121 ASP A C 1
ATOM 970 O O . ASP A 1 121 ? 20.849 2.626 -23.546 1.00 89.44 121 ASP A O 1
ATOM 974 N N . ILE A 1 122 ? 18.884 3.721 -23.612 1.00 89.75 122 ILE A N 1
ATOM 975 C CA . ILE A 1 122 ? 18.094 2.563 -24.043 1.00 89.75 122 ILE A CA 1
ATOM 976 C C . ILE A 1 122 ? 18.415 2.261 -25.512 1.00 89.75 122 ILE A C 1
ATOM 978 O O . ILE A 1 122 ? 18.139 3.070 -26.398 1.00 89.75 122 ILE A O 1
ATOM 982 N N . ILE A 1 123 ? 18.962 1.074 -25.779 1.00 94.06 123 ILE A N 1
ATOM 983 C CA . ILE A 1 123 ? 19.382 0.633 -27.124 1.00 94.06 123 ILE A CA 1
ATOM 984 C C . ILE A 1 123 ? 18.506 -0.474 -27.714 1.00 94.06 123 ILE A C 1
ATOM 986 O O . ILE A 1 123 ? 18.709 -0.885 -28.855 1.00 94.06 123 ILE A O 1
ATOM 990 N N . GLY A 1 124 ? 17.528 -0.967 -26.958 1.00 91.44 124 GLY A N 1
ATOM 991 C CA . GLY A 1 124 ? 16.605 -1.990 -27.429 1.00 91.44 124 GLY A CA 1
ATOM 992 C C . GLY A 1 124 ? 15.811 -2.635 -26.304 1.00 91.44 124 GLY A C 1
ATOM 993 O O . GLY A 1 124 ? 15.802 -2.157 -25.169 1.00 91.44 124 GLY A O 1
ATOM 994 N N . MET A 1 125 ? 15.157 -3.744 -26.636 1.00 91.00 125 MET A N 1
ATOM 995 C CA . MET A 1 125 ? 14.448 -4.597 -25.685 1.00 91.00 125 MET A CA 1
ATOM 996 C C . MET A 1 125 ? 15.231 -5.886 -25.441 1.00 91.00 125 MET A C 1
ATOM 998 O O . MET A 1 125 ? 15.930 -6.372 -26.329 1.00 91.00 125 MET A O 1
ATOM 1002 N N . LYS A 1 126 ? 15.103 -6.440 -24.239 1.00 87.75 126 LYS A N 1
ATOM 1003 C CA . LYS A 1 126 ? 15.624 -7.761 -23.891 1.00 87.75 126 LYS A CA 1
ATOM 1004 C C . LYS A 1 126 ? 14.718 -8.845 -24.466 1.00 87.75 126 LYS A C 1
ATOM 1006 O O . LYS A 1 126 ? 13.499 -8.748 -24.363 1.00 87.75 126 LYS A O 1
ATOM 1011 N N . ASP A 1 127 ? 15.317 -9.926 -24.959 1.00 84.94 127 ASP A N 1
ATOM 1012 C CA . ASP A 1 127 ? 14.569 -11.141 -25.313 1.00 84.94 127 ASP A CA 1
ATOM 1013 C C . ASP A 1 127 ? 13.962 -11.816 -24.069 1.00 84.94 127 ASP A C 1
ATOM 1015 O O . ASP A 1 127 ? 12.899 -12.432 -24.136 1.00 84.94 127 ASP A O 1
ATOM 1019 N N . ILE A 1 128 ? 14.640 -11.692 -22.919 1.00 86.69 128 ILE A N 1
ATOM 1020 C CA . ILE A 1 128 ? 14.188 -12.179 -21.611 1.00 86.69 128 ILE A CA 1
ATOM 1021 C C . ILE A 1 128 ? 14.288 -11.024 -20.603 1.00 86.69 128 ILE A C 1
ATOM 1023 O O . ILE A 1 128 ? 15.402 -10.597 -20.295 1.00 86.69 128 ILE A O 1
ATOM 1027 N N . PRO A 1 129 ? 13.159 -10.520 -20.077 1.00 85.62 129 PRO A N 1
ATOM 1028 C CA . PRO A 1 129 ? 13.161 -9.444 -19.090 1.00 85.62 129 PRO A CA 1
ATOM 1029 C C . PRO A 1 129 ? 13.801 -9.836 -17.758 1.00 85.62 129 PRO A C 1
ATOM 1031 O O . PRO A 1 129 ? 13.599 -10.948 -17.257 1.00 85.62 129 PRO A O 1
ATOM 1034 N N . ASP A 1 130 ? 14.478 -8.883 -17.116 1.00 84.56 130 ASP A N 1
ATOM 1035 C CA . ASP A 1 130 ? 14.937 -9.063 -15.739 1.00 84.56 130 ASP A CA 1
ATOM 1036 C C . ASP A 1 130 ? 13.752 -8.896 -14.790 1.00 84.56 130 ASP A C 1
ATOM 1038 O O . ASP A 1 130 ? 13.110 -7.847 -14.777 1.00 84.56 130 ASP A O 1
ATOM 1042 N N . THR A 1 131 ? 13.462 -9.922 -13.986 1.00 89.00 131 THR A N 1
ATOM 1043 C CA . THR A 1 131 ? 12.362 -9.896 -13.014 1.00 89.00 131 THR A CA 1
ATOM 1044 C C . THR A 1 131 ? 12.891 -10.030 -11.594 1.00 89.00 131 THR A C 1
ATOM 1046 O O . THR A 1 131 ? 13.417 -11.076 -11.209 1.00 89.00 131 THR A O 1
ATOM 1049 N N . VAL A 1 132 ? 12.686 -8.997 -10.780 1.00 87.94 132 VAL A N 1
ATOM 1050 C CA . VAL A 1 132 ? 12.949 -9.038 -9.339 1.00 87.94 132 VAL A CA 1
ATOM 1051 C C . VAL A 1 132 ? 11.637 -9.264 -8.601 1.00 87.94 132 VAL A C 1
ATOM 1053 O O . VAL A 1 132 ? 10.666 -8.535 -8.800 1.00 87.94 132 VAL A O 1
ATOM 1056 N N . VAL A 1 133 ? 11.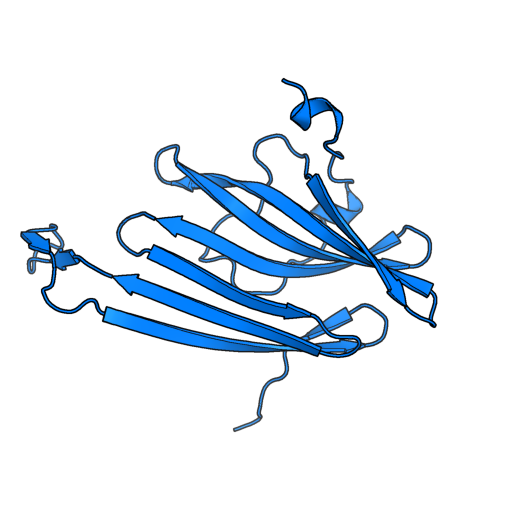615 -10.269 -7.717 1.00 88.12 133 VAL A N 1
ATOM 1057 C CA . VAL A 1 133 ? 10.470 -10.541 -6.840 1.00 88.12 133 VAL A CA 1
ATOM 1058 C C . VAL A 1 133 ? 10.849 -10.285 -5.390 1.00 88.12 133 VAL A C 1
ATOM 1060 O O . VAL A 1 133 ? 11.792 -10.884 -4.870 1.00 88.12 133 VAL A O 1
ATOM 1063 N N . SER A 1 134 ? 10.087 -9.432 -4.706 1.00 90.62 134 SER A N 1
ATOM 1064 C CA . SER A 1 134 ? 10.249 -9.200 -3.270 1.00 90.62 134 SER A CA 1
ATOM 1065 C C . SER A 1 134 ? 8.959 -9.484 -2.508 1.00 90.62 134 SER A C 1
ATOM 1067 O O . SER A 1 134 ? 7.883 -9.003 -2.858 1.00 90.62 134 SER A O 1
ATOM 1069 N N . ARG A 1 135 ? 9.071 -10.266 -1.429 1.00 94.12 135 ARG A N 1
ATOM 1070 C CA . ARG A 1 135 ? 7.950 -10.603 -0.545 1.00 94.12 135 ARG A CA 1
ATOM 1071 C C . ARG A 1 135 ? 8.039 -9.818 0.754 1.00 94.12 135 ARG A C 1
ATOM 1073 O O . ARG A 1 135 ? 9.059 -9.839 1.440 1.00 94.12 135 ARG A O 1
ATOM 1080 N N . SER A 1 136 ? 6.942 -9.176 1.134 1.00 94.94 136 SER A N 1
ATOM 1081 C CA . SER A 1 136 ? 6.759 -8.566 2.450 1.00 94.94 136 SER A CA 1
ATOM 1082 C C . SER A 1 136 ? 5.542 -9.159 3.149 1.00 94.94 136 SER A C 1
ATOM 1084 O O . SER A 1 136 ? 4.486 -9.333 2.546 1.00 94.94 136 SER A O 1
ATOM 1086 N N . ILE A 1 137 ? 5.687 -9.454 4.440 1.00 96.31 137 ILE A N 1
ATOM 1087 C CA . ILE A 1 137 ? 4.602 -9.964 5.280 1.00 96.31 137 ILE A CA 1
ATOM 1088 C C . ILE A 1 137 ? 4.419 -9.014 6.460 1.00 96.31 137 ILE A C 1
ATOM 1090 O O . ILE A 1 137 ? 5.396 -8.605 7.085 1.00 96.31 137 ILE A O 1
ATOM 1094 N N . TYR A 1 138 ? 3.176 -8.675 6.778 1.00 97.38 138 TYR A N 1
ATOM 1095 C CA . TYR A 1 138 ? 2.810 -7.843 7.919 1.00 97.38 138 TYR A CA 1
ATOM 1096 C C . TYR A 1 138 ? 1.813 -8.593 8.791 1.00 97.38 138 TYR A C 1
ATOM 1098 O O . TYR A 1 138 ? 0.830 -9.114 8.278 1.00 97.38 138 TYR A O 1
ATOM 1106 N N . LYS A 1 139 ? 2.035 -8.626 10.105 1.00 96.88 139 LYS A N 1
ATOM 1107 C CA . LYS A 1 139 ? 1.026 -9.072 11.073 1.00 96.88 139 LYS A CA 1
ATOM 1108 C C . LYS A 1 139 ? 0.144 -7.893 11.467 1.00 96.88 139 LYS A C 1
ATOM 1110 O O . LYS A 1 139 ? 0.650 -6.790 11.665 1.00 96.88 139 LYS A O 1
ATOM 1115 N N . ILE A 1 140 ? -1.151 -8.132 11.607 1.00 95.88 140 ILE A N 1
ATOM 1116 C CA . ILE A 1 140 ? -2.125 -7.156 12.087 1.00 95.88 140 ILE A CA 1
ATOM 1117 C C . ILE A 1 140 ? -2.289 -7.364 13.592 1.00 95.88 140 ILE A C 1
ATOM 1119 O O . ILE A 1 140 ? -2.701 -8.436 14.032 1.00 95.88 140 ILE A O 1
ATOM 1123 N N . LYS A 1 141 ? -1.953 -6.349 14.388 1.00 95.31 141 LYS A N 1
ATOM 1124 C CA . LYS A 1 141 ? -2.114 -6.369 15.846 1.00 95.31 141 LYS A CA 1
ATOM 1125 C C . LYS A 1 141 ? -2.668 -5.034 16.316 1.00 95.31 141 LYS A C 1
ATOM 1127 O O . LYS A 1 141 ? -2.060 -4.001 16.054 1.00 95.31 141 LYS A O 1
ATOM 1132 N N . ASP A 1 142 ? -3.816 -5.059 16.986 1.00 95.56 142 ASP A N 1
ATOM 1133 C CA . ASP A 1 142 ? -4.487 -3.862 17.515 1.00 95.56 142 ASP A CA 1
ATOM 1134 C C . ASP A 1 142 ? -4.686 -2.772 16.440 1.00 95.56 142 ASP A C 1
ATOM 1136 O O . ASP A 1 142 ? -4.441 -1.584 16.658 1.00 95.56 142 ASP A O 1
ATOM 1140 N N . GLY A 1 143 ? -5.064 -3.202 15.230 1.00 94.88 143 GLY A N 1
ATOM 1141 C CA . GLY A 1 143 ? -5.207 -2.345 14.050 1.00 94.88 143 GLY A CA 1
ATOM 1142 C C . GLY A 1 143 ? -3.892 -1.944 13.370 1.00 94.88 143 GLY A C 1
ATOM 1143 O O . GLY A 1 143 ? -3.937 -1.347 12.301 1.00 94.88 143 GLY A O 1
ATOM 1144 N N . ARG A 1 144 ? -2.721 -2.269 13.926 1.00 97.12 144 ARG A N 1
ATOM 1145 C CA . ARG A 1 144 ? -1.412 -1.892 13.369 1.00 97.12 144 ARG A CA 1
ATOM 1146 C C . ARG A 1 144 ? -0.820 -2.978 12.476 1.00 97.12 144 ARG A C 1
ATOM 1148 O O . ARG A 1 144 ? -0.871 -4.158 12.815 1.00 97.12 144 ARG A O 1
ATOM 1155 N N . PHE A 1 145 ? -0.178 -2.570 11.387 1.00 97.25 145 PHE A N 1
ATOM 1156 C CA . PHE A 1 145 ? 0.561 -3.424 10.460 1.00 97.25 145 PHE A CA 1
ATOM 1157 C C . PHE A 1 145 ? 2.030 -3.510 10.891 1.00 97.25 145 PHE A C 1
ATOM 1159 O O . PHE A 1 145 ? 2.798 -2.555 10.760 1.00 97.25 145 PHE A O 1
ATOM 1166 N N . ILE A 1 146 ? 2.445 -4.652 11.431 1.00 96.81 146 ILE A N 1
ATOM 1167 C CA . ILE A 1 146 ? 3.801 -4.884 11.942 1.00 96.81 146 ILE A CA 1
ATOM 1168 C C . ILE A 1 146 ? 4.549 -5.749 10.933 1.00 96.81 146 ILE A C 1
ATOM 1170 O O . ILE A 1 146 ? 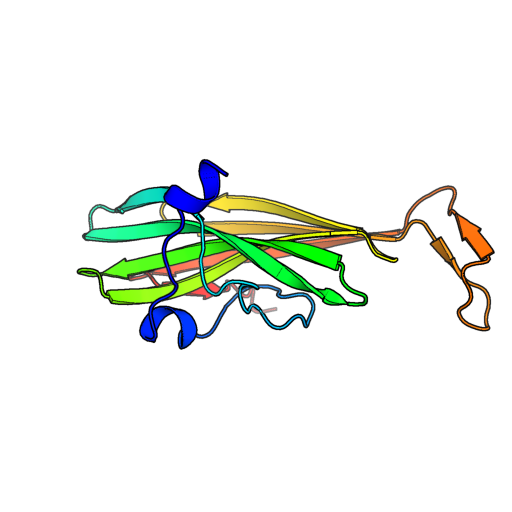4.189 -6.911 10.742 1.00 96.81 146 ILE A O 1
ATOM 1174 N N . LYS A 1 147 ? 5.578 -5.194 10.278 1.00 95.12 147 LYS A N 1
ATOM 1175 C CA . LYS A 1 147 ? 6.380 -5.941 9.299 1.00 95.12 147 LYS A CA 1
ATOM 1176 C C . LYS A 1 147 ? 7.025 -7.135 9.996 1.00 95.12 147 LYS A C 1
ATOM 1178 O O . LYS A 1 147 ? 7.738 -6.971 10.984 1.00 95.12 147 LYS A O 1
ATOM 1183 N N . TRP A 1 148 ? 6.763 -8.332 9.493 1.00 90.25 148 TRP A N 1
ATOM 1184 C CA . TRP A 1 148 ? 7.402 -9.535 9.986 1.00 90.25 148 TRP A CA 1
ATOM 1185 C C . TRP A 1 148 ? 8.800 -9.611 9.379 1.00 90.25 148 TRP A C 1
ATOM 1187 O O . TRP A 1 148 ? 8.963 -9.821 8.179 1.00 90.25 148 TRP A O 1
ATOM 1197 N N . GLN A 1 149 ? 9.808 -9.388 10.213 1.00 81.50 149 GLN A N 1
ATOM 1198 C CA . GLN A 1 149 ? 11.190 -9.678 9.872 1.00 81.50 149 GLN A CA 1
ATOM 1199 C C . GLN A 1 149 ? 11.501 -11.073 10.409 1.00 81.50 149 GLN A C 1
ATOM 1201 O O . GLN A 1 149 ? 11.359 -11.316 11.607 1.00 81.50 149 GLN A O 1
ATOM 1206 N N . ASN A 1 150 ? 11.902 -11.996 9.534 1.00 53.62 150 ASN A N 1
ATOM 1207 C CA . ASN A 1 150 ? 12.674 -13.136 10.005 1.00 53.62 150 ASN A CA 1
ATOM 1208 C C . ASN A 1 150 ? 14.010 -12.557 10.465 1.00 53.62 150 ASN A C 1
ATOM 1210 O O . ASN A 1 150 ? 14.769 -12.050 9.641 1.00 53.62 150 ASN A O 1
ATOM 1214 N N . SER A 1 151 ? 14.255 -12.576 11.773 1.00 41.03 151 SER A N 1
ATOM 1215 C CA . SER A 1 151 ? 15.604 -12.469 12.315 1.00 41.03 151 SER A CA 1
ATOM 1216 C C . SER A 1 151 ? 16.433 -13.560 11.637 1.00 41.03 151 SER A C 1
ATOM 1218 O O . SER A 1 151 ? 16.199 -14.744 11.884 1.00 41.03 151 SER A O 1
ATOM 1220 N N . ARG A 1 152 ? 17.279 -13.153 10.688 1.00 37.94 152 ARG A N 1
ATOM 1221 C CA . ARG A 1 152 ? 18.414 -13.961 10.248 1.00 37.94 152 ARG A CA 1
ATOM 1222 C C . ARG A 1 152 ? 19.488 -13.879 11.316 1.00 37.94 152 ARG A C 1
ATOM 1224 O O . ARG A 1 152 ? 19.633 -12.772 11.883 1.00 37.94 152 ARG A O 1
#

Sequence (152 aa):
PELRKRTVPFSLKERSLPLKGNTCSYAMKSVDGHYYIVAIRTDKCGYVYKLITYNIAGENDTEALVVQLNSYKHGIPIDALVLEMNFIFETKHSAQYTVDNSVVKIDRYEVNDFLYAESGDIIGMKDIPDTVVSRSIYKIKDGRFIKWQNSR

Secondary structure (DSSP, 8-state):
--GGGG-EEPPHHHHTSPEES--TT----BTTSEEEEEEEEE-TTSEEEEEEEEEEE-GGGPEEEEEEEEEEETTEEEEEEEEEEEEESSEEEEEEEEE-SSEEEEEEEEEEEEEE-TTS-EEEEEEEEEEEEEEEEEEEETTEEEE-----

Radius of gyration: 17.51 Å; chains: 1; bounding box: 47×30×46 Å